Protein AF-A0A5J4QE79-F1 (afdb_monomer_lite)

Radius of gyration: 16.67 Å; chains: 1; bounding box: 43×26×36 Å

Secondary structure (DSSP, 8-state):
-PPPHHHHHHHHHHHHHHHT---GGGSPPP-S-GGG-EEEEE-TTS-EEEEEGGGT-

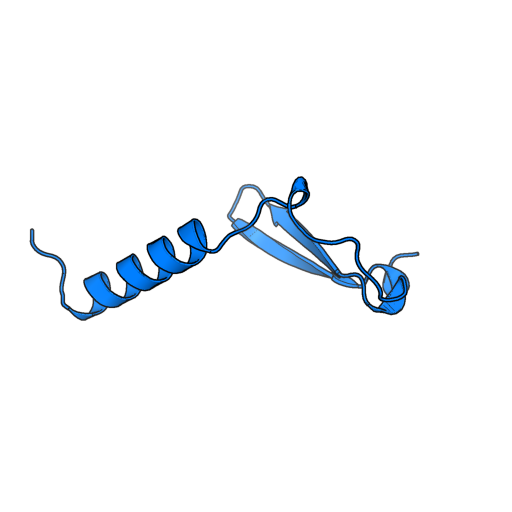Sequence (57 aa):
MELTDNEVVKVRAIITAVDNGKKITDLPPATGGIESYKIEVVDITGESKQLNLFSAI

Organism: NCBI:txid433724

pLDDT: mean 82.31, std 7.36, range [58.72, 95.25]

Structure (mmCIF, N/CA/C/O backbone):
data_AF-A0A5J4QE79-F1
#
_entry.id   AF-A0A5J4QE79-F1
#
loop_
_atom_site.group_PDB
_atom_site.id
_atom_site.type_symbol
_atom_site.label_atom_id
_atom_site.label_alt_id
_atom_site.label_comp_id
_atom_site.label_asym_id
_atom_site.label_entity_id
_atom_site.label_seq_id
_atom_site.pdbx_PDB_ins_code
_atom_site.Cartn_x
_atom_site.Cartn_y
_atom_site.Cartn_z
_atom_site.occupancy
_atom_site.B_iso_or_equiv
_atom_site.auth_seq_id
_atom_site.auth_comp_id
_atom_site.auth_asym_id
_atom_site.auth_atom_id
_atom_site.pdbx_PDB_model_num
ATOM 1 N N . MET A 1 1 ? -26.811 4.648 19.192 1.00 68.69 1 MET A N 1
ATOM 2 C CA . MET A 1 1 ? -25.569 5.363 19.539 1.00 68.69 1 MET A CA 1
ATOM 3 C C . MET A 1 1 ? -25.173 6.135 18.301 1.00 68.69 1 MET A C 1
ATOM 5 O O . MET A 1 1 ? -25.031 5.508 17.259 1.00 68.69 1 MET A O 1
ATOM 9 N N . GLU A 1 2 ? -25.142 7.461 18.374 1.00 88.38 2 GLU A N 1
ATOM 10 C CA . GLU A 1 2 ? -24.677 8.293 17.260 1.00 88.38 2 GLU A CA 1
ATOM 11 C C . GLU A 1 2 ? -23.158 8.429 17.326 1.00 88.38 2 GLU A C 1
ATOM 13 O O . GLU A 1 2 ? -22.579 8.434 18.414 1.00 88.38 2 GLU A O 1
ATOM 18 N N . LEU A 1 3 ? -22.529 8.489 16.155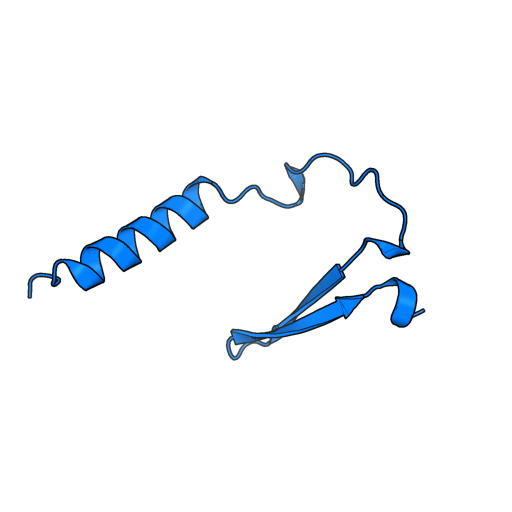 1.00 88.19 3 LEU A N 1
ATOM 19 C CA . LEU A 1 3 ? -21.102 8.753 16.039 1.00 88.19 3 LEU A CA 1
ATOM 20 C C . LEU A 1 3 ? -20.836 10.217 16.382 1.00 88.19 3 LEU A C 1
ATOM 22 O O . LEU A 1 3 ? -21.599 11.105 16.005 1.00 88.19 3 LEU A O 1
ATOM 26 N N . THR A 1 4 ? -19.721 10.465 17.051 1.00 95.25 4 THR A N 1
ATOM 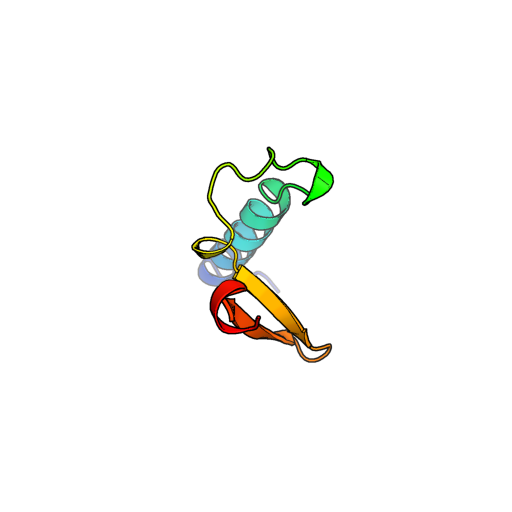27 C CA . THR A 1 4 ? -19.197 11.818 17.227 1.00 95.25 4 THR A CA 1
ATOM 28 C C . THR A 1 4 ? -18.736 12.388 15.885 1.00 95.25 4 THR A C 1
ATOM 30 O O . THR A 1 4 ? -18.339 11.647 14.982 1.00 95.25 4 THR A O 1
ATOM 33 N N . ASP A 1 5 ? -18.691 13.714 15.764 1.00 93.88 5 ASP A N 1
ATOM 34 C CA . ASP A 1 5 ? -18.227 14.384 14.539 1.00 93.88 5 ASP A CA 1
ATOM 35 C C . ASP A 1 5 ? -16.834 13.907 14.092 1.00 93.88 5 ASP A C 1
ATOM 37 O O . ASP A 1 5 ? -16.569 13.727 12.903 1.00 93.88 5 ASP A O 1
ATOM 41 N N . ASN A 1 6 ? -15.944 13.624 15.047 1.00 93.50 6 ASN A N 1
ATOM 42 C CA . ASN A 1 6 ? -14.601 13.120 14.763 1.00 93.50 6 ASN A CA 1
ATOM 43 C C . ASN A 1 6 ? -14.618 11.692 14.185 1.00 93.50 6 ASN A C 1
ATOM 45 O O . ASN A 1 6 ? -13.839 11.364 13.289 1.00 93.50 6 ASN A O 1
ATOM 49 N N . GLU A 1 7 ? -15.508 10.829 14.673 1.00 94.81 7 GLU A N 1
ATOM 50 C CA . GLU A 1 7 ? -15.678 9.480 14.127 1.00 94.81 7 GLU A CA 1
ATOM 51 C C . GLU A 1 7 ? -16.284 9.527 12.724 1.00 94.81 7 GLU A C 1
ATOM 53 O O . GLU A 1 7 ? -15.829 8.804 11.838 1.00 94.81 7 GLU A O 1
ATOM 58 N N . VAL A 1 8 ? -17.226 10.442 12.479 1.00 93.44 8 VAL A N 1
ATOM 59 C CA . VAL A 1 8 ? -17.798 10.668 11.144 1.00 93.44 8 VAL A CA 1
ATOM 60 C C . VAL A 1 8 ? -16.717 11.076 10.139 1.00 93.44 8 VAL A C 1
ATOM 62 O O . VAL A 1 8 ? -16.691 10.552 9.022 1.00 93.44 8 VAL A O 1
ATOM 65 N N . VAL A 1 9 ? -15.789 11.958 10.522 1.00 94.06 9 VAL A N 1
ATOM 66 C CA . VAL A 1 9 ? -14.664 12.363 9.659 1.00 94.06 9 VAL A CA 1
ATOM 67 C C . VAL A 1 9 ? -13.771 11.170 9.309 1.00 94.06 9 VAL A C 1
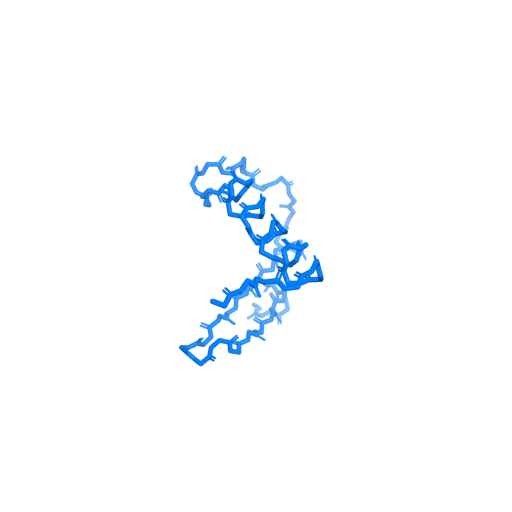ATOM 69 O O . VAL A 1 9 ? -13.437 10.979 8.137 1.00 94.06 9 VAL A O 1
ATOM 72 N N . LYS A 1 10 ? -13.429 10.327 10.290 1.00 90.81 10 LYS A N 1
ATOM 73 C CA . LYS A 1 10 ? -12.609 9.124 10.061 1.00 90.81 10 LYS A CA 1
ATOM 74 C C . LYS A 1 10 ? -13.299 8.126 9.132 1.00 90.81 10 LYS A C 1
ATOM 76 O O . LYS A 1 10 ? -12.670 7.623 8.205 1.00 90.81 10 LYS A O 1
ATOM 81 N N . VAL A 1 11 ? -14.593 7.879 9.333 1.00 91.75 11 VAL A N 1
ATOM 82 C CA . VAL A 1 11 ? -15.377 6.970 8.482 1.00 91.75 11 VAL A CA 1
ATOM 83 C C . VAL A 1 11 ? -15.449 7.489 7.044 1.00 91.75 11 VAL A C 1
ATOM 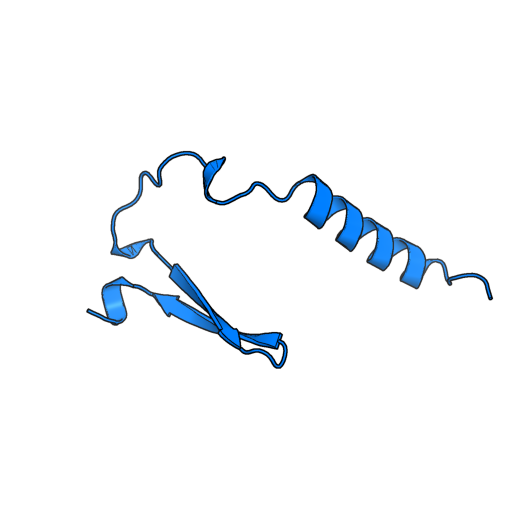85 O O . VAL A 1 11 ? -15.231 6.723 6.107 1.00 91.75 11 VAL A O 1
ATOM 88 N N . ARG A 1 12 ? -15.669 8.796 6.844 1.00 92.19 12 ARG A N 1
ATOM 89 C CA . ARG A 1 12 ? -15.663 9.398 5.499 1.00 92.19 12 ARG A CA 1
ATOM 90 C C . ARG A 1 12 ? -14.315 9.255 4.799 1.00 92.19 12 ARG A C 1
ATOM 92 O O . ARG A 1 12 ? -14.296 8.975 3.602 1.00 92.19 12 ARG A O 1
ATOM 99 N N . ALA A 1 13 ? -13.209 9.420 5.524 1.00 86.25 13 ALA A N 1
ATOM 100 C CA . ALA A 1 13 ? -11.871 9.231 4.967 1.00 86.25 13 ALA A CA 1
ATOM 101 C C . ALA A 1 13 ? -11.649 7.786 4.489 1.00 86.25 13 ALA A C 1
ATOM 103 O O . ALA A 1 13 ? -11.123 7.585 3.397 1.00 86.25 13 ALA A O 1
ATOM 104 N N . ILE A 1 14 ? -12.114 6.795 5.259 1.00 88.19 14 ILE A N 1
ATOM 105 C CA . ILE A 1 14 ? -12.040 5.376 4.877 1.00 88.19 14 ILE A CA 1
ATOM 106 C C . ILE A 1 14 ? -12.870 5.111 3.619 1.00 88.19 14 ILE A C 1
ATOM 108 O O . ILE A 1 14 ? -12.342 4.552 2.664 1.00 88.19 14 ILE A O 1
ATOM 112 N N . ILE A 1 15 ? -14.132 5.552 3.583 1.00 88.44 15 ILE A N 1
ATOM 113 C CA . ILE A 1 15 ? -15.012 5.360 2.415 1.00 88.44 15 ILE A CA 1
ATOM 114 C C . ILE A 1 15 ? -14.387 5.989 1.168 1.00 88.44 15 ILE A C 1
ATOM 116 O O . ILE A 1 15 ? -14.269 5.339 0.137 1.00 88.44 15 ILE A O 1
ATOM 120 N N . THR A 1 16 ? -13.890 7.220 1.290 1.00 86.25 16 THR A N 1
ATOM 121 C CA . THR A 1 16 ? -13.243 7.935 0.182 1.00 86.25 16 THR A CA 1
ATOM 122 C C . THR A 1 16 ? -11.996 7.200 -0.316 1.00 86.25 16 THR A C 1
ATOM 124 O O . THR A 1 16 ? -11.752 7.145 -1.518 1.00 86.25 16 THR A O 1
ATOM 127 N N . ALA A 1 17 ? -11.190 6.631 0.585 1.00 80.56 17 ALA A N 1
ATOM 128 C CA . ALA A 1 17 ? -10.017 5.843 0.213 1.00 80.56 17 ALA A CA 1
ATOM 129 C C . ALA A 1 17 ? -10.394 4.528 -0.487 1.00 80.56 17 ALA A C 1
ATOM 131 O O . ALA A 1 17 ? -9.705 4.125 -1.421 1.00 80.56 17 ALA A O 1
ATOM 132 N N . VAL A 1 18 ? -11.491 3.888 -0.070 1.00 82.25 18 VAL A N 1
ATOM 133 C CA . VAL A 1 18 ? -12.022 2.677 -0.711 1.00 82.25 18 VAL A CA 1
ATOM 134 C C . VAL A 1 18 ? -12.563 2.990 -2.105 1.00 82.25 18 VAL A C 1
ATOM 136 O O . VAL A 1 18 ? -12.170 2.324 -3.058 1.00 82.25 18 VAL A O 1
ATOM 139 N N . ASP A 1 19 ? -13.386 4.030 -2.246 1.00 83.75 19 ASP A N 1
ATOM 140 C CA . ASP A 1 19 ? -13.982 4.426 -3.530 1.00 83.75 19 ASP A CA 1
ATOM 141 C C . ASP A 1 19 ? -12.922 4.878 -4.547 1.00 83.75 19 ASP A C 1
ATOM 143 O O . ASP A 1 19 ? -13.036 4.611 -5.744 1.00 83.75 19 ASP A O 1
ATOM 147 N N . ASN A 1 20 ? -11.860 5.535 -4.072 1.00 81.50 20 ASN A N 1
ATOM 148 C CA . ASN A 1 20 ? -10.731 5.951 -4.908 1.00 81.50 20 ASN A CA 1
ATOM 149 C C . ASN A 1 20 ? -9.688 4.841 -5.123 1.00 81.50 20 ASN A C 1
ATOM 151 O O . ASN A 1 20 ? -8.778 5.001 -5.944 1.00 81.50 20 ASN A O 1
ATOM 155 N N . GLY A 1 21 ? -9.782 3.735 -4.384 1.00 77.62 21 GLY A N 1
ATOM 156 C CA . GLY A 1 21 ? -8.870 2.607 -4.483 1.00 77.62 21 GLY A CA 1
ATOM 157 C C . GLY A 1 21 ? -9.052 1.881 -5.812 1.00 77.62 21 GLY A C 1
ATOM 158 O O . GLY A 1 21 ? -10.038 1.182 -6.025 1.00 77.62 21 GLY A O 1
ATOM 159 N N . LYS A 1 22 ? -8.086 2.013 -6.723 1.00 72.31 22 LYS A N 1
ATOM 160 C CA . LYS A 1 22 ? -8.056 1.212 -7.953 1.00 72.31 22 LYS A CA 1
ATOM 161 C C . LYS A 1 22 ? -7.501 -0.175 -7.662 1.00 72.31 22 LYS A C 1
ATOM 163 O O . LYS A 1 22 ? -6.547 -0.317 -6.895 1.00 72.31 22 LYS A O 1
ATOM 168 N N . LYS A 1 23 ? -8.052 -1.202 -8.317 1.00 75.00 23 LYS A N 1
ATOM 169 C CA . LYS A 1 23 ? -7.428 -2.530 -8.296 1.00 75.00 23 LYS A CA 1
ATOM 170 C C . LYS A 1 23 ? -6.075 -2.448 -8.985 1.00 75.00 23 LYS A C 1
ATOM 172 O O . LYS A 1 23 ? -5.905 -1.677 -9.924 1.00 75.00 23 LYS A O 1
ATOM 177 N N . ILE A 1 24 ? -5.140 -3.303 -8.577 1.00 69.56 24 ILE A N 1
ATOM 178 C CA . ILE A 1 24 ? -3.811 -3.369 -9.198 1.00 69.56 24 ILE A CA 1
ATOM 179 C C . ILE A 1 24 ? -3.881 -3.628 -10.713 1.00 69.56 24 ILE A C 1
ATOM 181 O O . ILE A 1 24 ? -3.042 -3.141 -11.459 1.00 69.56 24 ILE A O 1
ATOM 185 N N . THR A 1 25 ? -4.924 -4.330 -11.171 1.00 73.81 25 THR A N 1
ATOM 186 C CA . THR A 1 25 ? -5.212 -4.600 -12.589 1.00 73.81 25 THR A CA 1
ATOM 187 C C . THR A 1 25 ? -5.667 -3.374 -13.374 1.00 73.81 25 THR A C 1
ATOM 189 O O . THR A 1 25 ? -5.564 -3.366 -14.596 1.00 73.81 25 THR A O 1
ATOM 192 N N . ASP A 1 26 ? -6.175 -2.356 -12.681 1.00 80.62 26 ASP A N 1
ATOM 193 C CA . ASP A 1 26 ? -6.735 -1.136 -13.268 1.00 80.62 26 ASP A CA 1
ATOM 194 C C . ASP A 1 26 ? -5.734 0.033 -13.192 1.00 80.62 26 ASP A C 1
ATOM 196 O O . ASP A 1 26 ? -6.023 1.154 -13.627 1.00 80.62 26 ASP A O 1
ATOM 200 N N . LEU A 1 27 ? -4.559 -0.209 -12.600 1.00 78.44 27 LEU A N 1
ATOM 201 C CA . LEU A 1 27 ? -3.467 0.751 -12.549 1.00 78.44 27 LEU A CA 1
ATOM 202 C C . LEU A 1 27 ? -2.704 0.750 -13.882 1.00 78.44 27 LEU A C 1
ATOM 204 O O . LEU A 1 27 ? -2.493 -0.309 -14.476 1.00 78.44 27 LEU A O 1
ATOM 208 N N . PRO A 1 28 ? -2.267 1.927 -14.368 1.00 80.94 28 PRO A N 1
ATOM 209 C CA . PRO A 1 28 ? -1.388 1.984 -15.525 1.00 80.94 28 PRO A CA 1
ATOM 210 C C . PRO A 1 28 ? -0.082 1.224 -15.236 1.00 80.94 28 PRO A C 1
ATOM 212 O O . PRO A 1 28 ? 0.352 1.177 -14.080 1.00 80.94 28 PRO A O 1
ATOM 215 N N . PRO A 1 29 ? 0.576 0.666 -16.269 1.00 78.81 29 PRO A N 1
ATOM 216 C CA . PRO A 1 29 ? 1.885 0.053 -16.106 1.00 78.81 29 PRO A CA 1
ATOM 217 C C . PRO A 1 29 ? 2.853 1.031 -15.443 1.00 78.81 29 PRO A C 1
ATOM 219 O O . PRO A 1 29 ? 2.902 2.210 -15.801 1.00 78.81 29 PRO A O 1
ATOM 222 N N . ALA A 1 30 ? 3.631 0.542 -14.482 1.00 76.62 30 ALA A N 1
ATOM 223 C CA . ALA A 1 30 ? 4.655 1.354 -13.850 1.00 76.62 30 ALA A CA 1
ATOM 224 C C . ALA A 1 30 ? 5.722 1.746 -14.887 1.00 76.62 30 ALA A C 1
ATOM 226 O O . ALA A 1 30 ? 6.259 0.900 -15.598 1.00 76.62 30 ALA A O 1
ATOM 227 N N . THR A 1 31 ? 6.023 3.042 -14.971 1.00 80.38 31 THR A N 1
ATOM 228 C CA . THR A 1 31 ? 6.982 3.605 -15.937 1.00 80.38 31 THR A CA 1
ATOM 229 C C . THR A 1 31 ? 8.385 3.805 -15.355 1.00 80.38 31 THR A C 1
ATOM 231 O O . THR A 1 31 ? 9.286 4.217 -16.080 1.00 80.38 31 THR A O 1
ATOM 234 N N . GLY A 1 32 ? 8.571 3.572 -14.051 1.00 78.62 32 GLY A N 1
ATOM 235 C CA . GLY A 1 32 ? 9.874 3.637 -13.378 1.00 78.62 32 GLY A CA 1
ATOM 236 C C . GLY A 1 32 ? 10.673 2.337 -13.514 1.00 78.62 32 GLY A C 1
ATOM 237 O O . GLY A 1 32 ? 10.113 1.300 -13.873 1.00 78.62 32 GLY A O 1
ATOM 238 N N . GLY A 1 33 ? 11.972 2.383 -13.211 1.00 79.38 33 GLY A N 1
ATOM 239 C CA . GLY A 1 33 ? 12.806 1.185 -13.099 1.00 79.38 33 GLY A CA 1
ATOM 240 C C . GLY A 1 33 ? 12.583 0.440 -11.779 1.00 79.38 33 GLY A C 1
ATOM 241 O O . GLY A 1 33 ? 11.896 0.931 -10.880 1.00 79.38 33 GLY A O 1
ATOM 242 N N . ILE A 1 34 ? 13.157 -0.762 -11.661 1.00 77.44 34 ILE A N 1
ATOM 243 C CA . ILE A 1 34 ? 13.009 -1.675 -10.506 1.00 77.44 34 ILE A CA 1
ATOM 244 C C . ILE A 1 34 ? 13.418 -1.009 -9.177 1.00 77.44 34 ILE A C 1
ATOM 246 O O . ILE A 1 34 ? 12.871 -1.332 -8.124 1.00 77.44 34 ILE A O 1
ATOM 250 N N . GLU A 1 35 ? 14.322 -0.031 -9.213 1.00 78.81 35 GLU A N 1
ATOM 251 C CA . GLU A 1 35 ? 14.722 0.806 -8.076 1.00 78.81 35 GLU A CA 1
ATOM 252 C C . GLU A 1 35 ? 13.571 1.601 -7.449 1.00 78.81 35 GLU A C 1
ATOM 254 O O . GLU A 1 35 ? 13.616 1.931 -6.265 1.00 78.81 35 GLU A O 1
ATOM 259 N N . SER A 1 36 ? 12.521 1.870 -8.223 1.00 80.19 36 SER A N 1
ATOM 260 C CA . SER A 1 36 ? 11.331 2.589 -7.765 1.00 80.19 36 SER A CA 1
ATOM 261 C C . SER A 1 36 ? 10.249 1.659 -7.205 1.00 80.19 36 SER A C 1
ATOM 263 O O . SER A 1 36 ? 9.222 2.136 -6.719 1.00 80.19 36 SER A O 1
ATOM 265 N N . TYR A 1 37 ? 10.443 0.338 -7.282 1.00 80.44 37 TYR A N 1
ATOM 266 C CA . TYR A 1 37 ? 9.415 -0.635 -6.928 1.00 80.44 37 TYR A CA 1
ATOM 267 C C . TYR A 1 37 ? 9.499 -0.946 -5.439 1.00 80.44 37 TYR A C 1
ATOM 269 O O . TYR A 1 37 ? 10.550 -1.307 -4.901 1.00 80.44 37 TYR A O 1
ATOM 277 N N . LYS A 1 38 ? 8.349 -0.836 -4.778 1.00 82.19 38 LYS A N 1
ATOM 278 C CA . LYS A 1 38 ? 8.167 -1.196 -3.375 1.00 82.19 38 LYS A CA 1
ATOM 279 C C . LYS A 1 38 ? 7.213 -2.369 -3.293 1.00 82.19 38 LYS A C 1
ATOM 281 O O . LYS A 1 38 ? 6.165 -2.361 -3.933 1.00 82.19 38 LYS A O 1
ATOM 286 N N . ILE A 1 39 ? 7.585 -3.358 -2.496 1.00 81.50 39 ILE A N 1
ATOM 287 C CA . ILE A 1 39 ? 6.707 -4.456 -2.117 1.00 81.50 39 ILE A CA 1
ATOM 288 C C . ILE A 1 39 ? 6.245 -4.178 -0.698 1.00 81.50 39 ILE A C 1
ATOM 290 O O . ILE A 1 39 ? 7.066 -3.973 0.193 1.00 81.50 39 ILE A O 1
ATOM 294 N N . GLU A 1 40 ? 4.936 -4.168 -0.495 1.00 84.50 40 GLU A N 1
ATOM 295 C CA . GLU A 1 40 ? 4.334 -4.141 0.830 1.00 84.50 40 GLU A CA 1
ATOM 296 C C . GLU A 1 40 ? 3.817 -5.542 1.149 1.00 84.50 40 GLU A C 1
ATOM 298 O O . GLU A 1 40 ? 3.004 -6.099 0.412 1.00 84.50 40 GLU A O 1
ATOM 303 N N . VAL A 1 41 ? 4.338 -6.132 2.223 1.00 82.19 41 VAL A N 1
ATOM 304 C CA . VAL A 1 41 ? 3.861 -7.410 2.752 1.00 82.19 41 VAL A CA 1
ATOM 305 C C . VAL A 1 41 ? 3.003 -7.097 3.961 1.00 82.19 41 VAL A C 1
ATOM 307 O O . VAL A 1 41 ? 3.483 -6.462 4.898 1.00 82.19 41 VAL A O 1
ATOM 310 N N . VAL A 1 42 ? 1.748 -7.533 3.921 1.00 83.00 42 VAL A N 1
ATOM 311 C CA . VAL A 1 42 ? 0.794 -7.396 5.022 1.00 83.00 42 VAL A CA 1
ATOM 312 C C . VAL A 1 42 ? 0.569 -8.778 5.622 1.00 83.00 42 VAL A C 1
ATOM 314 O O . VAL A 1 42 ? 0.216 -9.714 4.904 1.00 83.00 42 VAL A O 1
ATOM 317 N N . ASP A 1 43 ? 0.810 -8.910 6.920 1.00 86.31 43 ASP A N 1
ATOM 318 C CA . ASP A 1 43 ? 0.512 -10.119 7.680 1.00 86.31 43 ASP A CA 1
ATOM 319 C C . ASP A 1 43 ? -0.988 -10.204 8.018 1.00 86.31 43 ASP A C 1
ATOM 321 O O . ASP A 1 43 ? -1.708 -9.204 8.016 1.00 86.31 43 ASP A O 1
ATOM 325 N N . ILE A 1 44 ? -1.470 -11.403 8.356 1.00 84.06 44 ILE A N 1
ATOM 326 C CA . ILE A 1 44 ? -2.865 -11.661 8.745 1.00 84.06 44 ILE A CA 1
ATOM 327 C C . ILE A 1 44 ? -3.304 -10.850 9.973 1.00 84.06 44 ILE A C 1
ATOM 329 O O . ILE A 1 44 ? -4.497 -10.644 10.186 1.00 84.06 44 ILE A O 1
ATOM 333 N N . THR A 1 45 ? -2.343 -10.397 10.779 1.00 87.81 45 THR A N 1
ATOM 334 C CA . THR A 1 45 ? -2.551 -9.542 11.952 1.00 87.81 45 THR A CA 1
ATOM 335 C C . THR A 1 45 ? -2.742 -8.065 11.594 1.00 87.81 45 THR A C 1
ATOM 337 O O . THR A 1 45 ? -3.117 -7.270 12.455 1.00 87.81 45 THR A O 1
ATOM 340 N N . GLY A 1 46 ? -2.516 -7.690 10.331 1.00 77.31 46 GLY A N 1
ATOM 341 C CA . GLY A 1 46 ? -2.555 -6.311 9.847 1.00 77.31 46 GLY A CA 1
ATOM 342 C C . GLY A 1 46 ? -1.229 -5.559 9.989 1.00 77.31 46 GLY A C 1
ATOM 343 O O . GLY A 1 46 ? -1.147 -4.406 9.565 1.00 77.31 46 GLY A O 1
ATOM 344 N N . GLU A 1 47 ? -0.184 -6.180 10.546 1.00 83.50 47 GLU A N 1
ATOM 345 C CA . GLU A 1 47 ? 1.166 -5.618 10.483 1.00 83.50 47 GLU A CA 1
ATOM 346 C C . GLU A 1 47 ? 1.658 -5.584 9.034 1.00 83.50 47 GLU A C 1
ATOM 348 O O . GLU A 1 47 ? 1.452 -6.527 8.271 1.00 83.50 47 GLU A O 1
ATOM 353 N N . SER A 1 48 ? 2.315 -4.493 8.641 1.00 86.38 48 SER A N 1
ATOM 354 C CA . SER A 1 48 ? 2.858 -4.346 7.293 1.00 86.38 48 SER A CA 1
ATOM 355 C C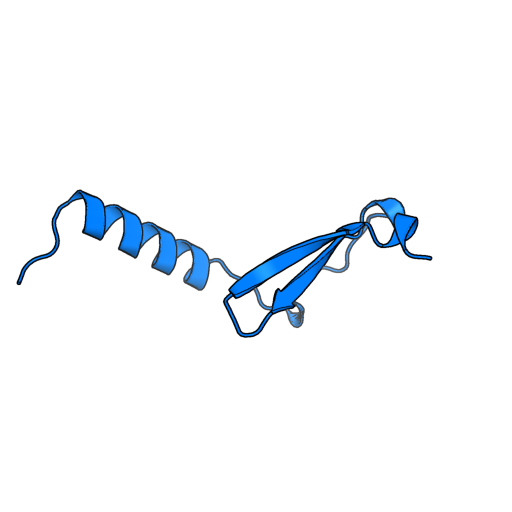 . SER A 1 48 ? 4.334 -3.982 7.310 1.00 86.38 48 SER A C 1
ATOM 357 O O . SER A 1 48 ? 4.821 -3.263 8.189 1.00 86.38 48 SER A O 1
ATOM 359 N N . LYS A 1 49 ? 5.066 -4.485 6.313 1.00 86.38 49 LYS A N 1
ATOM 360 C CA . LYS A 1 49 ? 6.457 -4.112 6.066 1.00 86.38 49 LYS A CA 1
ATOM 361 C C . LYS A 1 49 ? 6.662 -3.803 4.595 1.00 86.38 49 LYS A C 1
ATOM 363 O O . LYS A 1 49 ? 6.315 -4.599 3.725 1.00 86.38 49 LYS A O 1
ATOM 368 N N . GLN A 1 50 ? 7.279 -2.656 4.338 1.00 85.50 50 GLN A N 1
ATOM 369 C CA . GLN A 1 50 ? 7.687 -2.257 2.999 1.00 85.50 50 GLN A CA 1
ATOM 370 C C . GLN A 1 50 ? 9.141 -2.652 2.748 1.00 85.50 50 GLN A C 1
ATOM 372 O O . GLN A 1 50 ? 10.014 -2.456 3.599 1.00 85.50 50 GLN A O 1
ATOM 377 N N . LEU A 1 51 ? 9.398 -3.193 1.563 1.00 83.75 51 LEU A N 1
ATOM 378 C CA . LEU A 1 51 ? 10.717 -3.567 1.080 1.00 83.75 51 LEU A CA 1
ATOM 379 C C . LEU A 1 51 ? 10.940 -2.912 -0.285 1.00 83.75 51 LEU A C 1
ATOM 381 O O . LEU A 1 51 ? 10.085 -3.008 -1.167 1.00 83.75 51 LEU A O 1
ATOM 385 N N . ASN A 1 52 ? 12.087 -2.260 -0.480 1.00 81.62 52 ASN A N 1
ATOM 386 C CA . ASN A 1 52 ? 12.473 -1.826 -1.822 1.00 81.62 52 ASN A CA 1
ATOM 387 C C . ASN A 1 52 ? 12.943 -3.059 -2.597 1.00 81.62 52 ASN A C 1
ATOM 389 O O . ASN A 1 52 ? 13.862 -3.750 -2.148 1.00 81.62 52 ASN A O 1
ATOM 393 N N . LEU A 1 53 ? 12.332 -3.326 -3.752 1.00 76.19 53 LEU A N 1
ATOM 394 C CA . LEU A 1 53 ? 12.619 -4.532 -4.529 1.00 76.19 53 LEU A CA 1
ATOM 395 C C . LEU A 1 53 ? 14.099 -4.595 -4.914 1.00 76.19 53 LEU A C 1
ATOM 397 O O . LEU A 1 53 ? 14.732 -5.618 -4.713 1.00 76.19 53 LEU A O 1
ATOM 401 N N . PHE A 1 54 ? 14.680 -3.473 -5.339 1.00 78.44 54 PHE A N 1
ATOM 402 C CA . PHE A 1 54 ? 16.097 -3.387 -5.698 1.00 78.44 54 PHE A CA 1
ATOM 403 C C . PHE A 1 54 ? 17.071 -3.728 -4.562 1.00 78.44 54 PHE A C 1
ATOM 405 O O . PHE A 1 54 ? 18.174 -4.179 -4.825 1.00 78.44 54 PHE A O 1
ATOM 412 N N . SER A 1 55 ? 16.680 -3.530 -3.301 1.00 75.94 55 SER A N 1
ATOM 413 C CA . SER A 1 55 ? 17.522 -3.904 -2.153 1.00 75.94 55 SER A CA 1
ATOM 414 C C . SER A 1 55 ? 17.392 -5.374 -1.738 1.00 75.94 55 SER A C 1
ATOM 416 O O . SER A 1 55 ? 18.068 -5.801 -0.808 1.00 75.94 55 SER A O 1
ATOM 418 N N . ALA A 1 56 ? 16.478 -6.115 -2.368 1.00 65.12 56 ALA A N 1
ATOM 419 C CA . ALA A 1 56 ? 16.089 -7.473 -1.994 1.00 65.12 56 ALA A CA 1
ATOM 420 C C . ALA A 1 56 ? 16.529 -8.552 -2.999 1.00 65.12 56 ALA A C 1
ATOM 422 O O . ALA A 1 56 ? 16.364 -9.740 -2.722 1.00 65.12 56 ALA A O 1
ATOM 423 N N . ILE A 1 57 ? 17.043 -8.124 -4.153 1.00 58.72 57 ILE A N 1
ATOM 424 C CA . ILE A 1 57 ? 17.690 -8.927 -5.202 1.00 58.72 57 ILE A CA 1
ATOM 425 C C . ILE A 1 57 ? 19.199 -8.738 -5.104 1.00 58.72 57 ILE A C 1
ATOM 427 O O . ILE A 1 57 ? 19.913 -9.729 -5.363 1.00 58.72 57 ILE A O 1
#

Foldseek 3Di:
DDDDPVVVVVVVVVVVCVVPDDDPVRDDPDPDDLQPDWDWDADPVRDIDIDRRVVVD